Protein AF-A0A0H3H0V1-F1 (afdb_monomer)

Secondary structure (DSSP, 8-state):
-----------PPPHHHHHHHHHHHHHHHTTT----HHHHHHHHHHH--HHHHHHHHHHHHHHHHHHHHHHHHHHTS---HHHHHHHHTT-

Sequence (91 aa):
MTENRSISCQVKLTEKANEKLGSFKKRLKERNIKMSKSDIINLVLTKMSTAEFEKIATSMAAAENARQKVLQIYENSGMTKEDLEDILKRL

pLDDT: mean 90.54, std 8.62, range [47.34, 97.5]

Solvent-accessible surface area (backbone atoms only — not comparable to full-atom values): 5640 Å² total; per-residue (Å²): 130,85,75,85,72,82,79,88,82,90,81,91,70,54,68,72,56,50,51,49,51,50,51,52,47,50,60,32,45,78,68,77,39,91,67,55,73,66,54,49,52,50,50,48,65,72,66,57,48,69,72,63,50,48,54,52,51,51,52,50,51,51,52,50,52,50,51,52,53,52,50,54,50,44,77,76,45,92,65,52,75,66,59,50,54,59,54,61,74,72,110

Foldseek 3Di:
DPPPPDDDDDDDDDPVRVVVLVVVQVVCVVVVHHDDSVRVVVVCVVPDDPVNVVVVVVVVVVLVVVLVVLVVVVVVDPDDPVNSVVVNVVD

Organism: Klebsiella pneumoniae subsp. pneumoniae (strain HS11286) (NCBI:txid1125630)

Mean predicted aligned error: 8.69 Å

Structure (mmCIF, N/CA/C/O backbone):
data_AF-A0A0H3H0V1-F1
#
_entry.id   AF-A0A0H3H0V1-F1
#
loop_
_atom_site.group_PDB
_atom_site.id
_atom_site.type_symbol
_atom_site.label_atom_id
_atom_site.label_alt_id
_atom_site.label_comp_id
_atom_site.label_asym_id
_atom_site.label_entity_id
_atom_site.label_seq_id
_atom_site.pdbx_PDB_ins_code
_atom_site.Cartn_x
_atom_site.Cartn_y
_atom_site.Cartn_z
_atom_site.occupancy
_atom_site.B_iso_or_equiv
_atom_site.auth_seq_id
_atom_site.auth_comp_id
_atom_site.auth_asym_id
_atom_site.auth_atom_id
_atom_site.pdbx_PDB_model_num
ATOM 1 N N . MET A 1 1 ? -31.317 -11.511 -11.844 1.00 47.34 1 MET A N 1
ATOM 2 C CA . MET A 1 1 ? -30.528 -11.078 -10.673 1.00 47.34 1 MET A CA 1
ATOM 3 C C . MET A 1 1 ? -29.197 -11.788 -10.774 1.00 47.34 1 MET A C 1
ATOM 5 O O . MET A 1 1 ? -29.193 -13.009 -10.730 1.00 47.34 1 MET A O 1
ATOM 9 N N . THR A 1 2 ? -28.102 -11.083 -11.046 1.00 58.12 2 THR A N 1
ATOM 10 C CA . THR A 1 2 ? -26.771 -11.694 -10.986 1.00 58.12 2 THR A CA 1
ATOM 11 C C . THR A 1 2 ? -26.535 -12.080 -9.536 1.00 58.12 2 THR A C 1
ATOM 13 O O . THR A 1 2 ? -26.475 -11.212 -8.668 1.00 58.12 2 THR A O 1
ATOM 16 N N . GLU A 1 3 ? -26.504 -13.380 -9.254 1.00 56.25 3 GLU A N 1
ATOM 17 C CA . GLU A 1 3 ? -26.071 -13.879 -7.955 1.00 56.25 3 GLU A CA 1
ATOM 18 C C . GLU A 1 3 ? -24.730 -13.214 -7.643 1.00 56.25 3 GLU A C 1
ATOM 20 O O . GLU A 1 3 ? -23.796 -13.295 -8.446 1.00 56.25 3 GLU A O 1
ATOM 25 N N . ASN A 1 4 ? -24.641 -12.503 -6.515 1.00 69.06 4 ASN A N 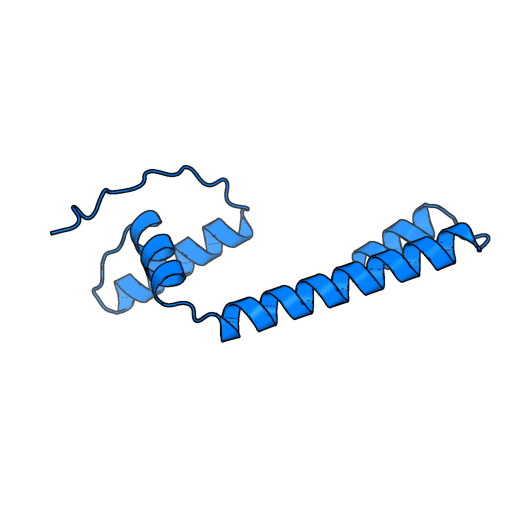1
ATOM 26 C CA . ASN A 1 4 ? -23.365 -12.014 -6.003 1.00 69.06 4 ASN A CA 1
ATOM 27 C C . ASN A 1 4 ? -22.546 -13.242 -5.613 1.00 69.06 4 ASN A C 1
ATOM 29 O O . ASN A 1 4 ? -22.544 -13.679 -4.462 1.00 69.06 4 ASN A O 1
ATOM 33 N N . ARG A 1 5 ? -21.910 -13.858 -6.607 1.00 77.88 5 ARG A N 1
ATOM 34 C CA . ARG A 1 5 ? -21.080 -15.031 -6.423 1.00 77.88 5 ARG A CA 1
ATOM 35 C C . ARG A 1 5 ? -19.868 -14.582 -5.627 1.00 77.88 5 ARG A C 1
ATOM 37 O O . ARG A 1 5 ? -19.015 -13.866 -6.143 1.00 77.88 5 ARG A O 1
ATOM 44 N N . SER A 1 6 ? -19.806 -14.983 -4.363 1.00 81.25 6 SER A N 1
ATOM 45 C CA . SER A 1 6 ? -18.620 -14.777 -3.541 1.00 81.25 6 SER A CA 1
ATOM 46 C C . SER A 1 6 ? -17.417 -15.420 -4.231 1.00 81.25 6 SER A C 1
ATOM 48 O O . SER A 1 6 ? -17.417 -16.623 -4.498 1.00 81.25 6 SER A O 1
ATOM 50 N N . ILE A 1 7 ? -16.397 -14.616 -4.530 1.00 85.81 7 ILE A N 1
ATOM 51 C CA . ILE A 1 7 ? -15.129 -15.085 -5.090 1.00 85.81 7 ILE A CA 1
ATOM 52 C C . ILE A 1 7 ? -14.151 -15.230 -3.930 1.00 85.81 7 ILE A C 1
ATOM 54 O O . ILE A 1 7 ? -13.755 -14.245 -3.307 1.00 85.81 7 ILE A O 1
ATOM 58 N N . SER A 1 8 ? -13.770 -16.465 -3.618 1.00 87.81 8 SER A N 1
ATOM 59 C CA . SER A 1 8 ? -12.738 -16.734 -2.619 1.00 87.81 8 SER A CA 1
ATOM 60 C C . SER A 1 8 ? -11.352 -16.566 -3.238 1.00 87.81 8 SER A C 1
ATOM 62 O O . SER A 1 8 ? -11.063 -17.141 -4.284 1.00 87.81 8 SER A O 1
ATOM 64 N N . CYS A 1 9 ? -10.477 -15.814 -2.573 1.00 87.25 9 CYS A N 1
ATOM 65 C CA . CYS A 1 9 ? -9.067 -15.710 -2.929 1.00 87.25 9 CYS A CA 1
ATOM 66 C C . CYS A 1 9 ? -8.188 -15.843 -1.680 1.00 87.25 9 CYS A C 1
ATOM 68 O O . CYS A 1 9 ? -8.593 -15.496 -0.569 1.00 87.25 9 CYS A O 1
ATOM 70 N N . GLN A 1 10 ? -6.975 -16.357 -1.868 1.00 91.81 10 GLN A N 1
ATOM 71 C CA . GLN A 1 10 ? -5.927 -16.343 -0.854 1.00 91.81 10 GLN A CA 1
ATOM 72 C C . GLN A 1 10 ? -4.854 -15.352 -1.295 1.00 91.81 10 GLN A C 1
ATOM 74 O O . GLN A 1 10 ? -4.388 -15.401 -2.430 1.00 91.81 10 GLN A O 1
ATOM 79 N N . VAL A 1 11 ? -4.469 -14.446 -0.398 1.00 88.81 11 VAL A N 1
ATOM 80 C CA . VAL A 1 11 ? -3.451 -13.427 -0.665 1.00 88.81 11 VAL A CA 1
ATOM 81 C C . VAL A 1 11 ? -2.308 -13.569 0.328 1.00 88.81 11 VAL A C 1
ATOM 83 O O . VAL A 1 11 ? -2.522 -13.614 1.541 1.00 88.81 11 VAL A O 1
ATOM 86 N N . LYS A 1 12 ? -1.075 -13.628 -0.182 1.00 94.31 12 LYS A N 1
ATOM 87 C CA . LYS A 1 12 ? 0.125 -13.534 0.649 1.00 94.31 12 LYS A CA 1
ATOM 88 C C . LYS A 1 12 ? 0.405 -12.061 0.915 1.00 94.31 12 LYS A C 1
ATOM 90 O O . LYS A 1 12 ? 0.569 -11.280 -0.016 1.00 94.31 12 LYS A O 1
ATOM 95 N N . LEU A 1 13 ? 0.461 -11.689 2.187 1.00 93.88 13 LEU A N 1
ATOM 96 C CA . LEU A 1 13 ? 0.770 -10.326 2.600 1.00 93.88 13 LEU A CA 1
ATOM 97 C C . LEU A 1 13 ? 2.221 -10.236 3.052 1.00 93.88 13 LEU A C 1
ATOM 99 O O . LEU A 1 13 ? 2.733 -11.141 3.710 1.00 93.88 13 LEU A O 1
ATOM 103 N N . THR A 1 14 ? 2.863 -9.115 2.740 1.00 95.69 14 THR A N 1
ATOM 104 C CA . THR A 1 14 ? 4.094 -8.728 3.427 1.00 95.69 14 THR A CA 1
ATOM 105 C C . THR A 1 14 ? 3.783 -8.385 4.883 1.00 95.69 14 THR A C 1
ATOM 107 O O . THR A 1 14 ? 2.645 -8.045 5.226 1.00 95.69 14 THR A O 1
ATOM 110 N N . GLU A 1 15 ? 4.796 -8.431 5.743 1.00 96.31 15 GLU A N 1
ATOM 111 C CA . GLU A 1 15 ? 4.665 -8.050 7.153 1.00 96.31 15 GLU A CA 1
ATOM 112 C C . GLU A 1 15 ? 4.093 -6.632 7.300 1.00 96.31 15 GLU A C 1
ATOM 114 O O . GLU A 1 15 ? 3.051 -6.444 7.929 1.00 96.31 15 GLU A O 1
ATOM 119 N N . LYS A 1 16 ? 4.659 -5.667 6.563 1.00 95.75 16 LYS A N 1
ATOM 120 C CA . LYS A 1 16 ? 4.186 -4.274 6.512 1.00 95.75 16 LYS A CA 1
ATOM 121 C C . LYS A 1 16 ? 2.709 -4.154 6.116 1.00 95.75 16 LYS A C 1
ATOM 123 O O . LYS A 1 16 ? 1.967 -3.360 6.698 1.00 95.75 16 LYS A O 1
ATOM 128 N N . ALA A 1 17 ? 2.249 -4.935 5.134 1.00 95.38 17 ALA A N 1
ATOM 129 C CA . ALA A 1 17 ? 0.842 -4.932 4.731 1.00 95.38 17 ALA A CA 1
ATOM 130 C C . ALA A 1 17 ? -0.064 -5.532 5.824 1.00 95.38 17 ALA A C 1
ATOM 132 O O . ALA A 1 17 ? -1.139 -4.999 6.114 1.00 95.38 17 ALA A O 1
ATOM 133 N N . ASN A 1 18 ? 0.381 -6.608 6.474 1.00 96.81 18 ASN A N 1
ATOM 134 C CA . ASN A 1 18 ? -0.341 -7.254 7.565 1.00 96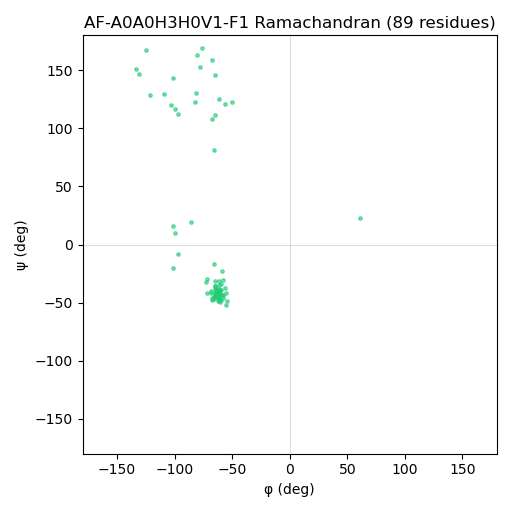.81 18 ASN A CA 1
ATOM 135 C C . ASN A 1 18 ? -0.482 -6.343 8.802 1.00 96.81 18 ASN A C 1
ATOM 137 O O . ASN A 1 18 ? -1.569 -6.253 9.383 1.00 96.81 18 ASN A O 1
ATOM 141 N N . GLU A 1 19 ? 0.576 -5.621 9.168 1.00 97.44 19 GLU A N 1
ATOM 142 C CA . GLU A 1 19 ? 0.562 -4.608 10.230 1.00 97.44 19 GLU A CA 1
ATOM 143 C C . GLU A 1 19 ? -0.379 -3.445 9.901 1.00 97.44 19 GLU A C 1
ATOM 145 O O . GLU A 1 19 ? -1.153 -2.986 10.753 1.00 97.44 19 GLU A O 1
ATOM 150 N N . LYS A 1 20 ? -0.380 -2.996 8.639 1.00 96.50 20 LYS A N 1
ATOM 151 C CA . LYS A 1 20 ? -1.291 -1.946 8.174 1.00 96.50 20 LYS A CA 1
ATOM 152 C C . LYS A 1 20 ? -2.754 -2.375 8.304 1.00 96.50 20 LYS A C 1
ATOM 154 O O . LYS A 1 20 ? -3.564 -1.601 8.816 1.00 96.50 20 LYS A O 1
ATOM 159 N N . LEU A 1 21 ? -3.088 -3.618 7.942 1.00 96.56 21 LEU A N 1
ATOM 160 C CA . LEU A 1 21 ? -4.428 -4.177 8.165 1.00 96.56 21 LEU A CA 1
ATOM 161 C C . LEU A 1 21 ? -4.786 -4.256 9.654 1.00 96.56 21 LEU A C 1
ATOM 163 O O . LEU A 1 21 ? -5.920 -3.952 10.029 1.00 96.56 21 LEU A O 1
ATOM 167 N N . GLY A 1 22 ? -3.834 -4.632 10.514 1.00 96.56 22 GLY A N 1
ATOM 168 C CA . GLY A 1 22 ? -4.013 -4.590 11.969 1.00 96.56 22 GLY A CA 1
ATOM 169 C C . GLY A 1 22 ? -4.357 -3.182 12.465 1.00 96.56 22 GLY A C 1
ATOM 170 O O . GLY A 1 22 ? -5.306 -3.003 13.232 1.00 96.56 22 GLY A O 1
ATOM 171 N N . SER A 1 23 ? -3.655 -2.176 11.944 1.00 97.38 23 SER A N 1
ATOM 172 C CA . SER A 1 23 ? -3.892 -0.763 12.256 1.00 97.38 23 SER A CA 1
ATOM 173 C C . SER A 1 23 ? -5.274 -0.289 11.796 1.00 97.38 23 SER A C 1
ATOM 175 O O . SER A 1 23 ? -5.971 0.396 12.545 1.00 97.38 23 SER A O 1
ATOM 177 N N . PHE A 1 24 ? -5.720 -0.689 10.600 1.00 97.12 24 PHE A N 1
ATOM 178 C CA . PHE A 1 24 ? -7.080 -0.402 10.125 1.00 97.12 24 PHE A CA 1
ATOM 179 C C . PHE A 1 24 ? -8.138 -1.051 11.016 1.00 97.12 24 PHE A C 1
ATOM 181 O O . PHE A 1 24 ? -9.087 -0.386 11.430 1.00 97.12 24 PHE A O 1
ATOM 188 N N . LYS A 1 25 ? -7.941 -2.317 11.400 1.00 96.88 25 LYS A N 1
ATOM 189 C CA . LYS A 1 25 ? -8.854 -3.025 12.304 1.00 96.88 25 LYS A CA 1
ATOM 190 C C . LYS A 1 25 ? -8.950 -2.343 13.672 1.00 96.88 25 LYS A C 1
ATOM 192 O O . LYS A 1 25 ? -10.048 -2.243 14.214 1.00 96.88 25 LYS A O 1
ATOM 197 N N . LYS A 1 26 ? -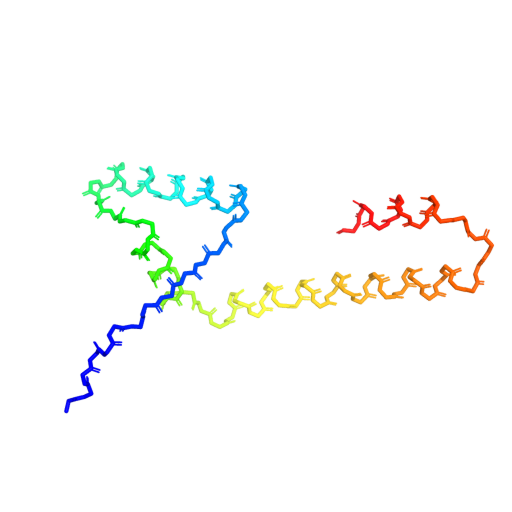7.834 -1.849 14.221 1.00 97.19 26 LYS A N 1
ATOM 198 C CA . LYS A 1 26 ? -7.826 -1.073 15.473 1.00 97.19 26 LYS A CA 1
ATOM 199 C C . LYS A 1 26 ? -8.632 0.226 15.331 1.00 97.19 26 LYS A C 1
ATOM 201 O O . LYS A 1 26 ? -9.539 0.451 16.124 1.00 97.19 26 LYS A O 1
ATOM 206 N N . ARG A 1 27 ? -8.390 1.001 14.267 1.00 96.94 27 ARG A N 1
ATOM 207 C CA . ARG A 1 27 ? -9.130 2.246 13.975 1.00 96.94 27 ARG A CA 1
ATOM 208 C C . ARG A 1 27 ? -10.633 2.038 13.782 1.00 96.94 27 ARG A C 1
ATOM 210 O O . ARG A 1 27 ? -11.422 2.916 14.125 1.00 96.94 27 ARG A O 1
ATOM 217 N N . LEU A 1 28 ? -11.045 0.908 13.211 1.00 96.94 28 LEU A N 1
ATOM 218 C CA . LEU A 1 28 ? -12.462 0.564 13.068 1.00 96.94 28 LEU A CA 1
ATOM 219 C C . LEU A 1 28 ? -13.088 0.197 14.418 1.00 96.94 28 LEU A C 1
ATOM 221 O O . LEU A 1 28 ? -14.173 0.682 14.732 1.00 96.94 28 LEU A O 1
ATOM 225 N N . LYS A 1 29 ? -12.379 -0.569 15.260 1.00 96.12 29 LYS A N 1
ATOM 226 C CA . LYS A 1 29 ? -12.837 -0.891 16.622 1.00 96.12 29 LYS A CA 1
ATOM 227 C C . LYS A 1 29 ? -13.036 0.354 17.486 1.00 96.12 29 LYS A C 1
ATOM 229 O O . LYS A 1 29 ? -14.017 0.408 18.214 1.00 96.12 29 LYS A O 1
ATOM 234 N N . GLU A 1 30 ? -12.158 1.351 17.371 1.00 97.25 30 GLU A N 1
ATOM 235 C CA . GLU A 1 30 ? -12.298 2.656 18.047 1.00 97.25 30 GLU A CA 1
ATOM 236 C C . GLU A 1 30 ? -13.599 3.386 17.663 1.00 97.25 30 GLU A C 1
ATOM 238 O O . GLU A 1 30 ? -14.092 4.214 18.419 1.00 97.25 30 GLU A O 1
ATOM 243 N N . ARG A 1 31 ? -14.185 3.052 16.506 1.00 97.50 31 ARG A N 1
ATOM 244 C CA . ARG A 1 31 ? -15.475 3.568 16.019 1.00 97.50 31 ARG A CA 1
ATOM 245 C C . ARG A 1 31 ? -16.629 2.580 16.234 1.00 97.50 31 ARG A C 1
ATOM 247 O O . ARG A 1 31 ? -17.670 2.717 15.604 1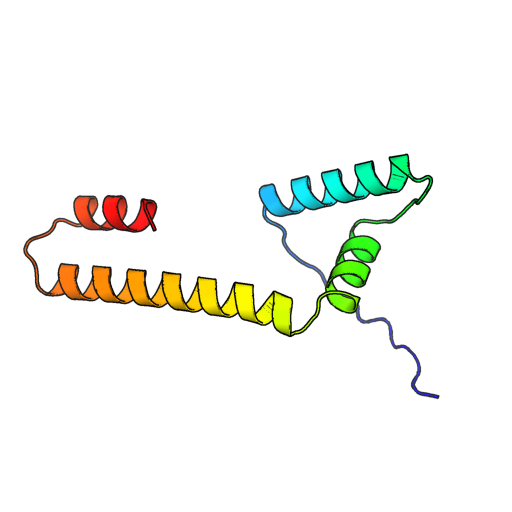.00 97.50 31 ARG A O 1
ATOM 254 N N . ASN A 1 32 ? -16.443 1.568 17.085 1.00 97.12 32 ASN A N 1
ATOM 255 C CA . ASN A 1 32 ? -17.390 0.475 17.339 1.00 97.12 32 ASN A CA 1
ATOM 256 C C . ASN A 1 32 ? -17.728 -0.392 16.110 1.00 97.12 32 ASN A C 1
ATOM 258 O O . ASN A 1 32 ? -18.744 -1.084 16.094 1.00 97.12 32 ASN A O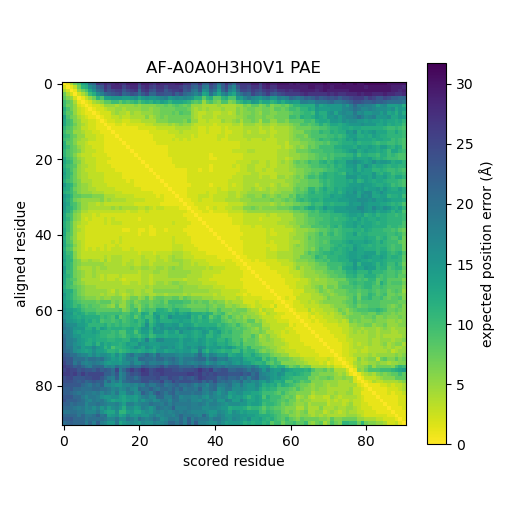 1
ATOM 262 N N . ILE A 1 33 ? -16.857 -0.422 15.096 1.00 97.12 33 ILE A N 1
ATOM 263 C CA . ILE A 1 33 ? -17.033 -1.234 13.887 1.00 97.12 33 ILE A CA 1
ATOM 264 C C . ILE A 1 33 ? -16.120 -2.463 13.964 1.00 97.12 33 ILE A C 1
ATOM 266 O O . ILE A 1 33 ? -14.893 -2.355 14.041 1.00 97.12 33 ILE A O 1
ATOM 270 N N . LYS A 1 34 ? -16.709 -3.662 13.923 1.00 95.62 34 LYS A N 1
ATOM 271 C CA . LYS A 1 34 ? -15.969 -4.932 13.874 1.00 95.62 34 LYS A CA 1
ATOM 272 C C . LYS A 1 34 ? -15.923 -5.445 12.437 1.00 95.62 34 LYS A C 1
ATOM 274 O O . LYS A 1 34 ? -16.953 -5.792 11.880 1.00 95.62 34 LYS A O 1
ATOM 279 N N . MET A 1 35 ? -14.721 -5.541 11.872 1.00 95.25 35 MET A N 1
ATOM 280 C CA . MET A 1 35 ? -14.486 -6.142 10.555 1.00 95.25 35 MET A CA 1
ATOM 281 C C . MET A 1 35 ? -13.344 -7.159 10.605 1.00 95.25 35 MET A C 1
ATOM 283 O O . MET A 1 35 ? -12.376 -7.008 11.369 1.00 95.25 35 MET A O 1
ATOM 287 N N . SER A 1 36 ? -13.453 -8.210 9.793 1.00 94.06 36 SER A N 1
ATOM 288 C CA . SER A 1 36 ? -12.351 -9.140 9.550 1.00 94.06 36 SER A CA 1
ATOM 289 C C . SER A 1 36 ? -11.308 -8.519 8.605 1.00 94.06 36 SER A C 1
ATOM 291 O O . SER A 1 36 ? -11.532 -7.465 8.012 1.00 94.06 36 SER A O 1
ATOM 293 N N . LYS A 1 37 ? -10.132 -9.150 8.466 1.00 92.94 37 LYS A N 1
ATOM 294 C CA . LYS A 1 37 ? -9.118 -8.673 7.508 1.00 92.94 37 LYS A CA 1
ATOM 295 C C . LYS A 1 37 ? -9.617 -8.786 6.064 1.00 92.94 37 LYS A C 1
ATOM 297 O O . LYS A 1 37 ? -9.360 -7.874 5.287 1.00 92.94 37 LYS A O 1
ATOM 302 N N . SER A 1 38 ? -10.346 -9.853 5.731 1.00 92.50 38 SER A N 1
ATOM 303 C CA . SER A 1 38 ? -10.949 -10.029 4.406 1.00 92.50 38 SER A CA 1
ATOM 304 C C . SER A 1 38 ? -11.977 -8.943 4.113 1.00 92.50 38 SER A C 1
ATOM 306 O O . SER A 1 38 ? -11.919 -8.354 3.040 1.00 92.50 38 SER A O 1
ATOM 308 N N . ASP A 1 39 ? -12.836 -8.595 5.076 1.00 93.75 39 ASP A N 1
ATOM 309 C CA . ASP A 1 39 ? -13.831 -7.533 4.871 1.00 93.75 39 ASP A CA 1
ATOM 310 C C . ASP A 1 39 ? -13.159 -6.176 4.651 1.00 93.75 39 ASP A C 1
ATOM 312 O O . ASP A 1 39 ? -13.618 -5.384 3.835 1.00 93.75 39 ASP A O 1
ATOM 316 N N . ILE A 1 40 ? -12.059 -5.899 5.364 1.00 96.00 40 ILE A N 1
ATOM 317 C CA . ILE A 1 40 ? -11.296 -4.654 5.198 1.00 96.00 40 ILE A CA 1
ATOM 318 C C . ILE A 1 40 ? -10.667 -4.599 3.806 1.00 96.00 40 ILE A C 1
ATOM 320 O O . ILE A 1 40 ? -10.784 -3.575 3.141 1.00 96.00 40 ILE A O 1
ATOM 324 N N . ILE A 1 41 ? -10.022 -5.680 3.355 1.00 95.12 41 ILE A N 1
ATOM 325 C CA . ILE A 1 41 ? -9.432 -5.748 2.009 1.00 95.12 41 ILE A CA 1
ATOM 326 C C . ILE A 1 41 ? -10.525 -5.552 0.955 1.00 95.12 41 ILE A C 1
ATOM 328 O O . ILE A 1 41 ? -10.367 -4.721 0.065 1.00 95.12 41 ILE A O 1
ATOM 332 N N . ASN A 1 42 ? -11.651 -6.256 1.095 1.00 93.38 42 ASN A N 1
ATOM 333 C CA . ASN A 1 42 ? -12.770 -6.148 0.168 1.00 93.38 42 ASN A CA 1
ATOM 334 C C . ASN A 1 42 ? -13.347 -4.725 0.135 1.00 93.38 42 ASN A C 1
ATOM 336 O O . ASN A 1 42 ? -13.559 -4.173 -0.941 1.00 93.38 42 ASN A O 1
ATOM 340 N N . LEU A 1 43 ? -13.544 -4.097 1.300 1.00 94.12 43 LEU A N 1
ATOM 341 C CA . LEU A 1 43 ? -14.019 -2.716 1.402 1.00 94.12 43 LEU A CA 1
ATOM 342 C C . LEU A 1 43 ? -13.048 -1.739 0.736 1.00 94.12 43 LEU A C 1
ATOM 344 O O . LEU A 1 43 ? -13.488 -0.883 -0.025 1.00 94.12 43 LEU A O 1
ATOM 348 N N . VAL A 1 44 ? -11.745 -1.864 1.004 1.00 94.62 44 VAL A N 1
ATOM 349 C CA . VAL A 1 44 ? -10.725 -0.993 0.408 1.00 94.62 44 VAL A CA 1
ATOM 350 C C . VAL A 1 44 ? -10.715 -1.146 -1.107 1.00 94.62 44 VAL A C 1
ATOM 352 O O . VAL A 1 44 ? -10.781 -0.136 -1.793 1.00 94.62 44 VAL A O 1
ATOM 355 N N . LEU A 1 45 ? -10.711 -2.370 -1.637 1.00 92.81 45 LEU A N 1
ATOM 356 C CA . LEU A 1 45 ? -10.738 -2.600 -3.086 1.00 92.81 45 LEU A CA 1
ATOM 357 C C . LEU A 1 45 ? -12.038 -2.109 -3.734 1.00 92.81 45 LEU A C 1
ATOM 359 O O . LEU A 1 45 ? -12.005 -1.567 -4.829 1.00 92.81 45 LEU A O 1
ATOM 36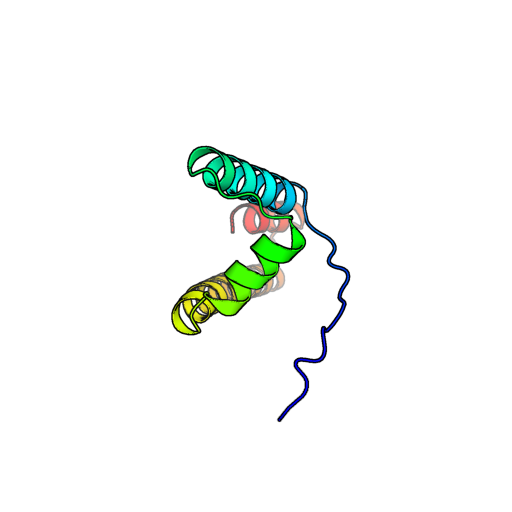3 N N . THR A 1 46 ? -13.172 -2.243 -3.043 1.00 92.81 46 THR A N 1
ATOM 364 C CA . THR A 1 46 ? -14.474 -1.769 -3.542 1.00 92.81 46 THR A CA 1
ATOM 365 C C . THR A 1 46 ? -14.581 -0.240 -3.536 1.00 92.81 46 THR A C 1
ATOM 367 O O . THR A 1 46 ? -15.338 0.328 -4.320 1.00 92.81 46 THR A O 1
ATOM 370 N N . LYS A 1 47 ? -13.890 0.441 -2.612 1.00 95.75 47 LYS A N 1
ATOM 371 C CA . LYS A 1 47 ? -13.982 1.900 -2.430 1.00 95.75 47 LYS A CA 1
ATOM 372 C C . LYS A 1 47 ? -12.821 2.679 -3.036 1.00 95.75 47 LYS A C 1
ATOM 374 O O . LYS A 1 47 ? -12.984 3.875 -3.255 1.00 95.75 47 LYS A O 1
ATOM 379 N N . MET A 1 48 ? -11.688 2.031 -3.292 1.00 95.25 48 MET A N 1
ATOM 380 C CA . MET A 1 48 ? -10.558 2.636 -3.985 1.00 95.25 48 MET A CA 1
ATOM 381 C C . MET A 1 48 ? -10.998 3.048 -5.387 1.00 95.25 48 MET A C 1
ATOM 383 O O . MET A 1 48 ? -11.517 2.244 -6.160 1.00 95.25 48 MET A O 1
ATOM 387 N N . SER A 1 49 ? -10.789 4.316 -5.708 1.00 96.00 49 SER A N 1
ATOM 388 C CA . SER A 1 49 ? -11.054 4.836 -7.041 1.00 96.00 49 SER A CA 1
ATOM 389 C C . SER A 1 49 ? -9.940 4.449 -8.011 1.00 96.00 49 SER A C 1
ATOM 391 O O . SER A 1 49 ? -8.772 4.325 -7.634 1.00 96.00 49 SER A O 1
ATOM 393 N N . THR A 1 50 ? -10.278 4.357 -9.297 1.00 95.25 50 THR A N 1
ATOM 394 C CA . THR A 1 50 ? -9.281 4.178 -10.360 1.00 95.25 50 THR A CA 1
ATOM 395 C C . THR A 1 50 ? -8.227 5.284 -10.325 1.00 95.25 50 THR A C 1
ATOM 397 O O . THR A 1 50 ? -7.052 5.004 -10.493 1.00 95.25 50 THR A O 1
ATOM 400 N N . ALA A 1 51 ? -8.604 6.528 -10.012 1.00 96.56 51 ALA A N 1
ATOM 401 C CA . ALA A 1 51 ? -7.659 7.643 -9.925 1.00 96.56 51 ALA A CA 1
ATOM 402 C C . ALA A 1 51 ? -6.625 7.484 -8.792 1.00 96.56 51 ALA A C 1
ATOM 404 O O . ALA A 1 51 ? -5.474 7.889 -8.943 1.00 96.56 51 ALA A O 1
ATOM 405 N N . GLU A 1 52 ? -7.009 6.908 -7.649 1.00 95.38 52 GLU A N 1
ATOM 406 C CA . GLU A 1 52 ? -6.059 6.581 -6.577 1.00 95.38 52 GLU A CA 1
ATOM 407 C C . GLU A 1 52 ? -5.116 5.455 -6.997 1.00 95.38 52 GLU A C 1
ATOM 409 O O . GLU A 1 52 ? -3.913 5.544 -6.748 1.00 95.38 52 GLU A O 1
ATOM 414 N N . PHE A 1 53 ? -5.647 4.433 -7.670 1.00 95.69 53 PHE A N 1
ATOM 415 C CA . PHE A 1 53 ? -4.839 3.344 -8.207 1.00 95.69 53 PHE A CA 1
ATOM 416 C C . PHE A 1 53 ? -3.851 3.837 -9.275 1.00 95.69 53 PHE A C 1
ATOM 418 O O . PHE A 1 53 ? -2.672 3.502 -9.209 1.00 95.69 53 PHE A O 1
ATOM 425 N N . GLU A 1 54 ? -4.279 4.710 -10.188 1.00 96.44 54 GLU A N 1
ATOM 426 C CA . GLU A 1 54 ? -3.431 5.285 -11.242 1.00 96.44 54 GLU A CA 1
ATOM 427 C C . GLU A 1 54 ? -2.263 6.102 -10.684 1.00 96.44 54 GLU A C 1
ATOM 429 O O . GLU A 1 54 ? -1.154 6.056 -11.217 1.00 96.44 54 GLU A O 1
ATOM 434 N N . LYS A 1 55 ? -2.452 6.808 -9.562 1.00 96.38 55 LYS A N 1
ATOM 435 C CA . LYS A 1 55 ? -1.341 7.495 -8.879 1.00 96.38 55 LYS A CA 1
ATOM 436 C C . LYS A 1 55 ? -0.285 6.506 -8.386 1.00 96.38 55 LYS A C 1
ATOM 438 O O . LYS A 1 55 ? 0.910 6.779 -8.495 1.00 96.38 55 LYS A O 1
ATOM 443 N N . I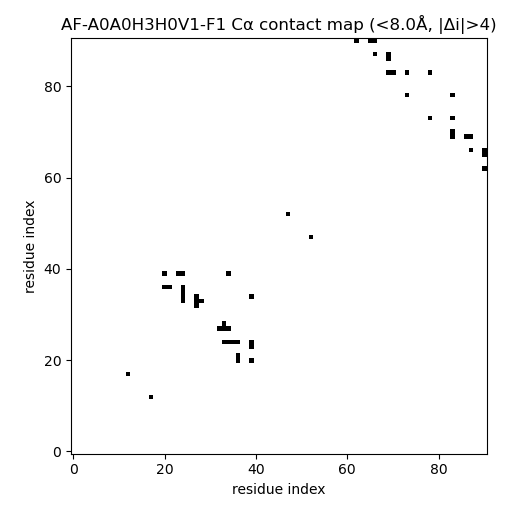LE A 1 56 ? -0.719 5.361 -7.856 1.00 94.56 56 ILE A N 1
ATOM 444 C CA . ILE A 1 56 ? 0.182 4.289 -7.418 1.00 94.56 56 ILE A CA 1
ATOM 445 C C . ILE A 1 56 ? 0.881 3.676 -8.635 1.00 94.56 56 ILE A C 1
ATOM 447 O O . ILE A 1 56 ? 2.104 3.563 -8.629 1.00 94.56 56 ILE A O 1
ATOM 451 N N . ALA A 1 57 ? 0.135 3.353 -9.693 1.00 95.81 57 ALA A N 1
ATOM 452 C CA . ALA A 1 57 ? 0.671 2.773 -10.922 1.00 95.81 57 ALA A CA 1
ATOM 453 C C . ALA A 1 57 ? 1.692 3.699 -11.603 1.00 95.81 57 ALA A C 1
ATOM 455 O O . ALA A 1 57 ? 2.771 3.252 -11.982 1.00 95.81 57 ALA A O 1
ATOM 456 N N . THR A 1 58 ? 1.408 5.001 -11.673 1.00 95.69 58 THR A N 1
ATOM 457 C CA . THR A 1 58 ? 2.332 6.011 -12.212 1.00 95.69 58 THR A CA 1
ATOM 458 C C . THR A 1 58 ? 3.619 6.078 -11.393 1.00 95.69 58 THR A C 1
ATOM 460 O O . THR A 1 58 ? 4.709 6.113 -11.959 1.00 95.69 58 THR A O 1
ATOM 463 N N . SER A 1 59 ? 3.513 6.052 -10.060 1.00 93.50 59 SER A N 1
ATOM 464 C CA . SER A 1 59 ? 4.682 6.019 -9.171 1.00 93.50 59 SER A CA 1
ATOM 465 C C . SER A 1 59 ? 5.516 4.749 -9.379 1.00 93.50 59 SER A C 1
ATOM 467 O O . SER A 1 59 ? 6.738 4.820 -9.500 1.00 93.50 59 SER A O 1
ATOM 469 N N . MET A 1 60 ? 4.860 3.592 -9.520 1.00 93.50 60 MET A N 1
ATOM 470 C CA . MET A 1 60 ? 5.530 2.326 -9.835 1.00 93.50 60 MET A CA 1
ATOM 471 C C . MET A 1 60 ? 6.232 2.370 -11.196 1.00 93.50 60 MET A C 1
ATOM 473 O O . MET A 1 60 ? 7.380 1.950 -11.301 1.00 93.50 60 MET A O 1
ATOM 477 N N . ALA A 1 61 ? 5.578 2.915 -12.224 1.00 94.44 61 ALA A N 1
ATOM 478 C CA . ALA A 1 61 ? 6.164 3.065 -13.552 1.00 94.44 61 ALA A CA 1
ATOM 479 C C . ALA A 1 61 ? 7.365 4.022 -13.540 1.00 94.44 61 ALA A C 1
ATOM 481 O O . ALA A 1 61 ? 8.372 3.765 -14.197 1.00 94.44 61 ALA A O 1
ATOM 482 N N . ALA A 1 62 ? 7.294 5.112 -12.771 1.00 92.19 62 ALA A N 1
ATOM 483 C CA . ALA A 1 62 ? 8.413 6.031 -12.597 1.00 92.19 62 ALA A CA 1
ATOM 484 C C . ALA A 1 62 ? 9.606 5.354 -11.901 1.00 92.19 62 ALA A C 1
ATOM 486 O O . ALA A 1 62 ? 10.738 5.506 -12.364 1.00 92.19 62 ALA A O 1
ATOM 487 N N . ALA A 1 63 ? 9.356 4.574 -10.844 1.00 90.88 63 ALA A N 1
ATOM 488 C CA . ALA A 1 63 ? 10.389 3.813 -10.141 1.00 90.88 63 ALA A CA 1
ATOM 489 C C . ALA A 1 63 ? 11.043 2.755 -11.046 1.00 90.88 63 ALA A C 1
ATOM 491 O O . ALA A 1 63 ? 12.270 2.651 -11.087 1.00 90.88 63 ALA A O 1
ATOM 492 N N . GLU A 1 64 ? 10.250 2.026 -11.836 1.00 92.19 64 GLU A N 1
ATOM 493 C CA . GLU A 1 64 ? 10.778 1.046 -12.790 1.00 92.19 64 GLU A CA 1
ATOM 494 C C . GLU A 1 64 ? 11.597 1.725 -13.896 1.00 92.19 64 GLU A C 1
ATOM 496 O O . GLU A 1 64 ? 12.709 1.299 -14.193 1.00 92.19 64 GLU A O 1
ATOM 501 N N . ASN A 1 65 ? 11.124 2.847 -14.446 1.00 93.06 65 ASN A N 1
ATOM 502 C CA . ASN A 1 65 ? 11.889 3.618 -15.430 1.00 93.06 65 ASN A CA 1
ATOM 503 C C . ASN A 1 65 ? 13.224 4.127 -14.863 1.00 93.06 65 ASN A C 1
ATOM 505 O O . ASN A 1 65 ? 14.234 4.123 -15.568 1.00 93.06 65 ASN A O 1
ATOM 509 N N . ALA A 1 66 ? 13.252 4.567 -13.601 1.00 89.69 66 ALA A N 1
ATOM 510 C CA . ALA A 1 66 ? 14.490 4.969 -12.937 1.00 89.69 66 ALA A CA 1
ATOM 511 C C . ALA A 1 66 ? 15.452 3.780 -12.788 1.00 89.69 66 ALA A C 1
ATOM 513 O O . ALA A 1 66 ? 16.626 3.898 -13.138 1.00 89.69 66 ALA A O 1
ATOM 514 N N . ARG A 1 67 ? 14.944 2.618 -12.362 1.00 90.69 67 ARG A N 1
ATOM 515 C CA . ARG A 1 67 ? 15.712 1.370 -12.272 1.00 90.69 67 ARG A CA 1
ATOM 516 C C . ARG A 1 67 ? 16.306 0.966 -13.625 1.00 90.69 67 ARG A C 1
ATOM 518 O O . ARG A 1 67 ? 17.494 0.667 -13.691 1.00 90.69 67 ARG A O 1
ATOM 525 N N . GLN A 1 68 ? 15.521 1.010 -14.701 1.00 91.00 68 GLN A N 1
ATOM 526 C CA . GLN A 1 68 ? 15.991 0.689 -16.055 1.00 91.00 68 GLN A CA 1
ATOM 527 C C . GLN A 1 68 ? 17.094 1.645 -16.525 1.00 91.00 68 GLN A C 1
ATOM 529 O O . GLN A 1 68 ? 18.103 1.200 -17.068 1.00 91.00 68 GLN A O 1
ATOM 534 N N . LYS A 1 69 ? 16.964 2.951 -16.257 1.00 89.75 69 LYS A N 1
ATOM 535 C CA . LYS A 1 69 ? 18.025 3.925 -16.566 1.00 89.75 69 LYS A CA 1
ATOM 536 C C . LYS A 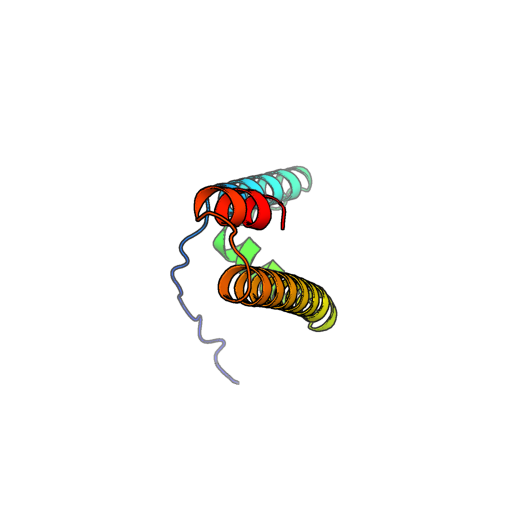1 69 ? 19.315 3.639 -15.802 1.00 89.75 69 LYS A C 1
ATOM 538 O O . LYS A 1 69 ? 20.389 3.724 -16.386 1.00 89.75 69 LYS A O 1
ATOM 543 N N . VAL A 1 70 ? 19.222 3.286 -14.518 1.00 88.69 70 VAL A N 1
ATOM 544 C CA . VAL A 1 70 ? 20.398 2.913 -13.714 1.00 88.69 70 VAL A CA 1
ATOM 545 C C . VAL A 1 70 ? 21.081 1.672 -14.294 1.00 88.69 70 VAL A C 1
ATOM 547 O O . VAL A 1 70 ? 22.302 1.667 -14.419 1.00 88.69 70 VAL A O 1
ATOM 550 N N . LEU A 1 71 ? 20.313 0.660 -14.708 1.00 89.25 71 LEU A N 1
ATOM 551 C CA . LEU A 1 71 ? 20.858 -0.541 -15.349 1.00 89.25 71 LEU A CA 1
ATOM 552 C C . LEU A 1 71 ? 21.547 -0.226 -16.685 1.00 89.25 71 LEU A C 1
ATOM 554 O O . LEU A 1 71 ? 22.656 -0.693 -16.913 1.00 89.25 71 LEU A O 1
ATOM 558 N N . GLN A 1 72 ? 20.961 0.635 -17.521 1.00 89.00 72 GLN A N 1
ATOM 559 C CA . GLN A 1 72 ? 21.598 1.074 -18.770 1.00 89.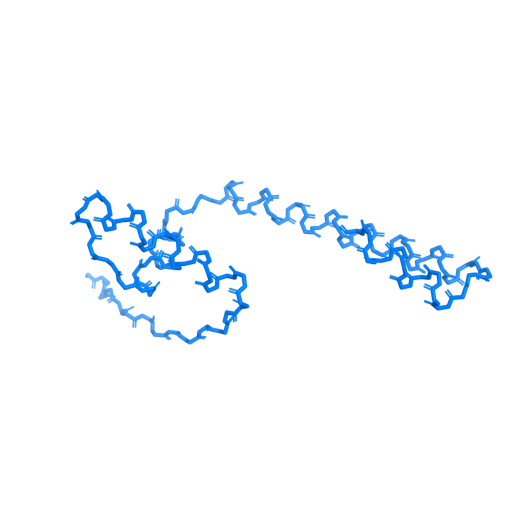00 72 GLN A CA 1
ATOM 560 C C . GLN A 1 72 ? 22.901 1.845 -18.531 1.00 89.00 72 GLN A C 1
ATOM 562 O O . GLN A 1 72 ? 23.865 1.670 -19.272 1.00 89.00 72 GLN A O 1
ATOM 567 N N . ILE A 1 73 ? 22.952 2.712 -17.513 1.00 86.88 73 ILE A N 1
ATOM 568 C CA . ILE A 1 73 ? 24.191 3.417 -17.157 1.00 86.88 73 ILE A CA 1
ATOM 569 C C . ILE A 1 73 ? 25.229 2.406 -16.674 1.00 86.88 73 ILE A C 1
ATOM 571 O O . ILE A 1 73 ? 26.371 2.474 -17.112 1.00 86.88 73 ILE A O 1
ATOM 575 N N . TYR A 1 74 ? 24.827 1.455 -15.827 1.00 87.44 74 TYR A N 1
ATOM 576 C CA . TYR A 1 74 ? 25.693 0.385 -15.343 1.00 87.44 74 TYR A CA 1
ATOM 577 C C . TYR A 1 74 ? 26.331 -0.404 -16.490 1.00 87.44 74 TYR A C 1
ATOM 579 O O . TYR A 1 74 ? 27.556 -0.474 -16.542 1.00 87.44 74 TYR A O 1
ATOM 587 N N . GLU A 1 75 ? 25.529 -0.892 -17.442 1.00 85.06 75 GLU A N 1
ATOM 588 C CA . GLU A 1 75 ? 25.998 -1.650 -18.615 1.00 85.06 75 GLU A CA 1
ATOM 589 C C . GLU A 1 75 ? 27.002 -0.875 -19.481 1.00 85.06 75 GLU A C 1
ATOM 591 O O . GLU A 1 75 ? 27.887 -1.475 -20.086 1.00 85.06 75 GLU A O 1
ATOM 596 N N . ASN A 1 76 ? 26.889 0.455 -19.520 1.00 87.75 76 ASN A N 1
ATOM 597 C CA . ASN A 1 76 ? 27.767 1.332 -20.296 1.00 87.75 76 ASN A CA 1
ATOM 598 C C . ASN A 1 76 ? 28.877 1.988 -19.453 1.00 87.75 76 ASN A C 1
ATOM 600 O O . ASN A 1 76 ? 29.561 2.896 -19.929 1.00 87.75 76 ASN A O 1
ATOM 604 N N . SER A 1 77 ? 29.058 1.564 -18.200 1.00 81.88 77 SER A N 1
ATOM 605 C CA . SER A 1 77 ? 30.013 2.151 -17.255 1.00 81.88 77 SER A CA 1
ATOM 606 C C . SER A 1 77 ? 30.983 1.112 -16.696 1.00 81.88 77 SER A C 1
ATOM 608 O O . SER A 1 77 ? 30.766 -0.089 -16.798 1.00 81.88 77 SER A O 1
ATOM 610 N N . GLY A 1 78 ? 32.047 1.584 -16.043 1.00 84.56 78 GLY A N 1
ATOM 611 C CA . GLY A 1 78 ? 32.948 0.739 -15.253 1.00 84.56 78 GLY A CA 1
ATOM 612 C C . GLY A 1 78 ? 32.485 0.508 -13.809 1.00 84.56 78 GLY A C 1
ATOM 613 O O . GLY A 1 78 ? 33.327 0.214 -12.965 1.00 84.56 78 GLY A O 1
ATOM 614 N N . MET A 1 79 ? 31.199 0.716 -13.492 1.00 85.00 79 MET A N 1
ATOM 615 C CA . MET A 1 79 ? 30.684 0.532 -12.130 1.00 85.00 79 MET A CA 1
ATOM 616 C C . MET A 1 79 ? 30.772 -0.932 -11.697 1.00 85.00 79 MET A C 1
ATOM 618 O O . MET A 1 79 ? 30.579 -1.856 -12.491 1.00 85.00 79 MET A O 1
ATOM 622 N N . THR A 1 80 ? 31.027 -1.155 -10.409 1.00 87.94 80 THR A N 1
ATOM 623 C CA . THR A 1 80 ? 30.980 -2.501 -9.839 1.00 87.94 80 THR A CA 1
ATOM 624 C C . THR A 1 80 ? 29.537 -2.909 -9.545 1.00 87.94 80 THR A C 1
ATOM 626 O O . THR A 1 80 ? 28.621 -2.086 -9.487 1.00 87.94 80 THR A O 1
ATOM 629 N N . LYS A 1 81 ? 29.310 -4.211 -9.348 1.00 86.06 81 LYS A N 1
ATOM 630 C CA . LYS A 1 81 ? 27.992 -4.717 -8.941 1.00 86.06 81 LYS A CA 1
ATOM 631 C C . LYS A 1 81 ? 27.556 -4.155 -7.577 1.00 86.06 81 LYS A C 1
ATOM 633 O O . LYS A 1 81 ? 26.365 -3.948 -7.366 1.00 86.06 81 LYS A O 1
ATOM 638 N N . GLU A 1 82 ? 28.510 -3.888 -6.686 1.00 88.62 82 GLU A N 1
ATOM 639 C CA . GLU A 1 82 ? 28.258 -3.301 -5.364 1.00 88.62 82 GLU A CA 1
ATOM 640 C C . GLU A 1 82 ? 27.726 -1.866 -5.489 1.00 88.62 82 GLU A C 1
ATOM 642 O O . GLU A 1 82 ? 26.695 -1.546 -4.897 1.00 88.62 82 GLU A O 1
ATOM 647 N N . ASP A 1 83 ? 28.336 -1.046 -6.357 1.00 86.81 83 ASP A N 1
ATOM 648 C CA . ASP A 1 83 ? 27.860 0.316 -6.645 1.00 86.81 83 ASP A CA 1
ATOM 649 C C . ASP A 1 83 ? 26.420 0.307 -7.178 1.00 86.81 83 ASP A C 1
ATOM 651 O O . ASP A 1 83 ? 25.574 1.094 -6.748 1.00 86.81 83 ASP A O 1
ATOM 655 N N . LEU A 1 84 ? 26.119 -0.620 -8.096 1.00 87.50 84 LEU A N 1
ATOM 656 C CA . LEU A 1 84 ? 24.776 -0.786 -8.647 1.00 87.50 84 LEU A CA 1
ATOM 657 C C . LEU A 1 84 ? 23.756 -1.139 -7.556 1.00 87.50 84 LEU A C 1
ATOM 659 O O . LEU A 1 84 ? 22.689 -0.524 -7.489 1.00 87.50 84 LEU A O 1
ATOM 663 N N . GLU A 1 85 ? 24.054 -2.127 -6.710 1.00 88.75 85 GLU A N 1
ATOM 664 C CA . GLU A 1 85 ? 23.151 -2.552 -5.637 1.00 88.75 85 GLU A CA 1
ATOM 665 C C . GLU A 1 85 ? 22.874 -1.419 -4.641 1.00 88.75 85 GLU A C 1
ATOM 667 O O . GLU A 1 85 ? 21.733 -1.248 -4.203 1.00 88.75 85 GLU A O 1
ATOM 672 N N . ASP A 1 86 ? 23.879 -0.605 -4.323 1.00 89.75 86 ASP A N 1
ATOM 673 C CA . ASP A 1 86 ? 23.730 0.524 -3.407 1.00 89.75 86 ASP A CA 1
ATOM 674 C C . ASP A 1 86 ? 22.952 1.697 -4.006 1.00 89.75 86 ASP A C 1
ATOM 676 O O . ASP A 1 86 ? 22.202 2.361 -3.282 1.00 89.75 86 ASP A O 1
ATOM 680 N N . ILE A 1 87 ? 23.051 1.928 -5.319 1.00 86.50 87 ILE A N 1
ATOM 681 C CA . ILE A 1 87 ? 22.193 2.890 -6.023 1.00 86.50 87 ILE A CA 1
ATOM 682 C C . ILE A 1 87 ? 20.744 2.388 -6.042 1.00 86.50 87 ILE A C 1
ATOM 684 O O . ILE A 1 87 ? 19.829 3.143 -5.712 1.00 86.50 87 ILE A O 1
ATOM 688 N N . LEU A 1 88 ? 20.520 1.113 -6.375 1.00 87.75 88 LEU A N 1
ATOM 689 C CA . LEU A 1 88 ? 19.174 0.539 -6.474 1.00 87.75 88 LEU A CA 1
ATOM 690 C C . LEU A 1 88 ? 18.433 0.503 -5.131 1.00 87.75 88 LEU A C 1
ATOM 692 O O . LEU A 1 88 ? 17.217 0.661 -5.120 1.00 87.75 88 LEU A O 1
ATOM 696 N N . LYS A 1 89 ? 19.134 0.344 -4.001 1.00 87.81 89 LYS A N 1
ATOM 697 C CA . LYS A 1 89 ? 18.533 0.422 -2.652 1.00 87.81 89 LYS A CA 1
ATOM 698 C C . LYS A 1 89 ? 18.005 1.817 -2.290 1.00 87.81 89 LYS A C 1
ATOM 700 O O . LYS A 1 89 ? 17.279 1.938 -1.305 1.00 87.81 89 LYS A O 1
ATOM 705 N N . ARG A 1 90 ? 18.412 2.865 -3.019 1.00 83.88 90 ARG A N 1
ATOM 706 C CA . ARG A 1 90 ? 18.025 4.265 -2.763 1.00 83.88 90 ARG A CA 1
ATOM 707 C C . ARG A 1 90 ? 16.849 4.743 -3.623 1.00 83.88 90 ARG A C 1
ATOM 709 O O . ARG A 1 90 ? 16.378 5.854 -3.384 1.00 83.88 90 ARG A O 1
ATOM 716 N N . LEU A 1 91 ? 16.420 3.946 -4.606 1.00 75.62 91 LEU A N 1
ATOM 717 C CA . LEU A 1 91 ? 15.207 4.175 -5.402 1.00 75.62 91 LEU A CA 1
ATOM 718 C C . LEU A 1 91 ? 13.962 3.709 -4.636 1.00 75.62 91 LEU A C 1
ATOM 720 O O . LEU A 1 91 ? 12.949 4.440 -4.693 1.00 75.62 91 LEU A O 1
#

Radius of gyration: 20.02 Å; Cα contacts (8 Å, |Δi|>4): 27; chains: 1; bounding box: 64×24×38 Å